Protein AF-A0A2S9GQP8-F1 (afdb_monomer_lite)

Radius of gyration: 15.89 Å; chains: 1; bounding box: 31×16×53 Å

Secondary structure (DSSP, 8-state):
---S--SS-HHHHHHHHH---TTSTHHHHHHHHHHHHHTT--EEE-SSEEEE-STT--EEE---SS----

Sequence (70 aa):
KGLAARITTDEDIEAAVNTPPQTTRAKLRGEFISAAQEAGRDFTVDWVHLKLNDQAQRTVLCKDPFRSVD

Structure (mmCIF, N/CA/C/O backbone):
data_AF-A0A2S9GQP8-F1
#
_entry.id   AF-A0A2S9GQP8-F1
#
loop_
_atom_site.group_PDB
_atom_site.id
_atom_site.type_symbol
_atom_site.label_atom_id
_atom_site.label_alt_id
_atom_site.label_comp_id
_atom_site.label_asym_id
_atom_site.label_entity_id
_atom_site.label_seq_id
_atom_site.pdbx_PDB_ins_code
_atom_site.Cartn_x
_atom_site.Cartn_y
_atom_site.Cartn_z
_atom_site.occupancy
_atom_site.B_iso_or_equiv
_atom_site.auth_seq_id
_atom_site.auth_comp_id
_atom_site.auth_asym_id
_atom_site.auth_atom_id
_atom_site.pdbx_PDB_model_num
ATOM 1 N N . LYS A 1 1 ? -5.581 2.905 30.904 1.00 64.94 1 LYS A N 1
ATOM 2 C CA . LYS A 1 1 ? -7.012 2.588 31.145 1.00 64.94 1 LYS A CA 1
ATOM 3 C C . LYS A 1 1 ? -7.689 2.360 29.792 1.00 64.94 1 LYS A C 1
ATOM 5 O O . LYS A 1 1 ? -7.548 3.225 28.940 1.00 64.94 1 LYS A O 1
ATOM 10 N N . GLY A 1 2 ? -8.388 1.235 29.601 1.00 83.00 2 GLY A N 1
ATOM 11 C CA . GLY A 1 2 ? -9.174 0.907 28.397 1.00 83.00 2 GLY A CA 1
ATOM 12 C C . GLY A 1 2 ? -10.558 1.557 28.411 1.00 83.00 2 GLY A C 1
ATOM 13 O O . GLY A 1 2 ? -11.566 0.869 28.476 1.00 83.00 2 GLY A O 1
ATOM 14 N N . LEU A 1 3 ? -10.595 2.891 28.447 1.00 91.44 3 LEU A N 1
ATOM 15 C CA . LEU A 1 3 ? -11.845 3.664 28.546 1.00 91.44 3 LEU A CA 1
ATOM 16 C C . LEU A 1 3 ? -12.559 3.829 27.197 1.00 91.44 3 LEU A C 1
ATOM 18 O O . LEU A 1 3 ? -13.697 4.284 27.166 1.00 91.44 3 LEU A O 1
ATOM 22 N N . ALA A 1 4 ? -11.891 3.470 26.100 1.00 93.62 4 ALA A N 1
ATOM 23 C CA . ALA A 1 4 ? -12.461 3.433 24.764 1.00 93.62 4 ALA A CA 1
ATOM 24 C C . ALA A 1 4 ? -12.673 1.978 24.337 1.00 93.62 4 ALA A C 1
ATOM 26 O O . ALA A 1 4 ? -11.803 1.129 24.549 1.00 93.62 4 ALA A O 1
ATOM 27 N N . ALA A 1 5 ? -13.823 1.705 23.722 1.00 94.75 5 ALA A N 1
ATOM 28 C CA . ALA A 1 5 ? -14.084 0.422 23.089 1.00 94.75 5 ALA A CA 1
ATOM 29 C C . ALA A 1 5 ? -13.124 0.215 21.907 1.00 94.75 5 ALA A C 1
ATOM 31 O O . ALA A 1 5 ? -12.848 1.146 21.147 1.00 94.75 5 ALA A O 1
ATOM 32 N N . ARG A 1 6 ? -12.623 -1.013 21.752 1.00 96.50 6 ARG A N 1
ATOM 33 C CA . ARG A 1 6 ? -11.763 -1.400 20.630 1.00 96.50 6 ARG A CA 1
ATOM 34 C C . ARG A 1 6 ? -12.601 -1.994 19.504 1.00 96.50 6 ARG A C 1
ATOM 36 O O . ARG A 1 6 ? -13.518 -2.764 19.765 1.00 96.50 6 ARG A O 1
ATOM 43 N N . ILE A 1 7 ? -12.240 -1.662 18.267 1.00 97.12 7 ILE A N 1
ATOM 44 C CA . ILE A 1 7 ? -12.842 -2.224 17.044 1.00 97.12 7 ILE A CA 1
ATOM 45 C C . ILE A 1 7 ? -11.923 -3.225 16.331 1.00 97.12 7 ILE A C 1
ATOM 47 O O . ILE A 1 7 ? -12.348 -3.872 15.384 1.00 97.12 7 ILE A O 1
ATOM 51 N N . THR A 1 8 ? -10.664 -3.318 16.767 1.00 97.31 8 THR A N 1
ATOM 52 C CA . THR A 1 8 ? -9.623 -4.172 16.185 1.00 97.31 8 THR A CA 1
ATOM 53 C C . THR A 1 8 ? -8.592 -4.567 17.250 1.00 97.31 8 THR A C 1
ATOM 55 O O . THR A 1 8 ? -8.578 -4.000 18.357 1.00 97.31 8 THR A O 1
ATOM 58 N N . THR A 1 9 ? -7.731 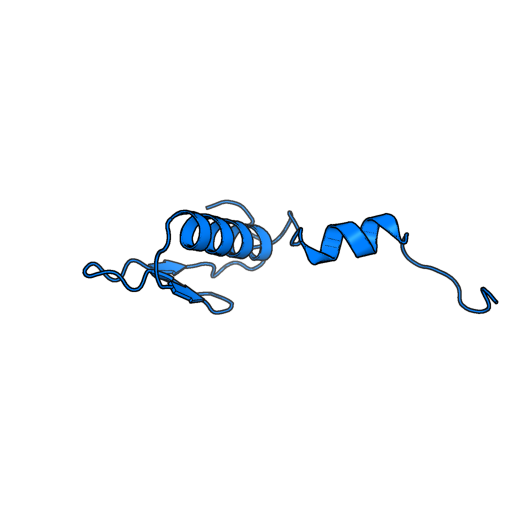-5.521 16.911 1.00 97.62 9 THR A N 1
ATOM 59 C CA . THR A 1 9 ? -6.654 -6.055 17.756 1.00 97.62 9 THR A CA 1
ATOM 60 C C . THR A 1 9 ? -5.334 -5.299 17.546 1.00 97.62 9 THR A C 1
ATOM 62 O O . THR A 1 9 ? -5.228 -4.498 16.617 1.00 97.62 9 THR A O 1
ATOM 65 N N . ASP A 1 10 ? -4.358 -5.462 18.445 1.00 97.50 10 ASP A N 1
ATOM 66 C CA . ASP A 1 10 ? -3.034 -4.834 18.266 1.00 97.50 10 ASP A CA 1
ATOM 67 C C . ASP A 1 10 ? -2.247 -5.567 17.175 1.00 97.50 10 ASP A C 1
ATOM 69 O O . ASP A 1 10 ? -1.539 -4.944 16.390 1.00 97.50 10 ASP A O 1
ATOM 73 N N . GLU A 1 11 ? -2.468 -6.874 17.071 1.00 98.06 11 GLU A N 1
ATOM 74 C 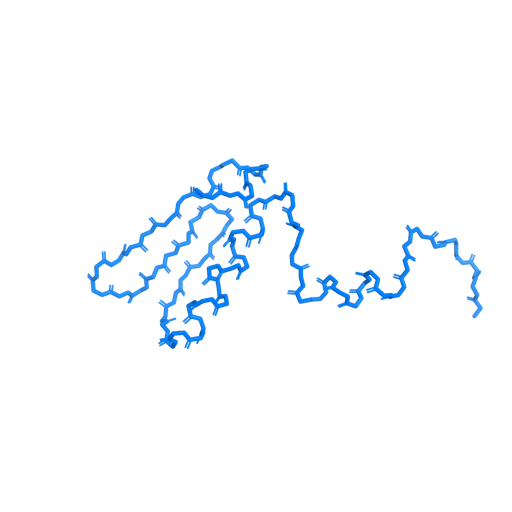CA . GLU A 1 11 ? -1.903 -7.767 16.070 1.00 98.06 11 GLU A CA 1
ATOM 75 C C . GLU A 1 11 ? -2.331 -7.365 14.650 1.00 98.06 11 GLU A C 1
ATOM 77 O O . GLU A 1 11 ? -1.491 -7.265 13.754 1.00 98.06 11 GLU A O 1
ATOM 82 N N . ASP A 1 12 ? -3.618 -7.059 14.440 1.00 97.81 12 ASP A N 1
ATOM 83 C CA . ASP A 1 12 ? -4.121 -6.583 13.143 1.00 97.81 12 ASP A CA 1
ATOM 84 C C . ASP A 1 12 ? -3.505 -5.228 12.758 1.00 97.81 12 ASP A C 1
ATOM 86 O O . ASP A 1 12 ? -3.223 -4.974 11.585 1.00 97.81 12 ASP A O 1
ATOM 90 N N . ILE A 1 13 ? -3.282 -4.351 13.744 1.00 98.00 13 ILE A N 1
ATOM 91 C CA . ILE A 1 13 ? -2.637 -3.049 13.530 1.00 98.00 13 ILE A CA 1
ATOM 92 C C . ILE A 1 13 ? -1.170 -3.248 13.138 1.00 98.00 13 ILE A C 1
ATOM 94 O O . ILE A 1 13 ? -0.714 -2.633 12.174 1.00 98.00 13 ILE A O 1
ATOM 98 N N . GLU A 1 14 ? -0.442 -4.110 13.851 1.00 98.19 14 GLU A N 1
ATOM 99 C CA . GLU A 1 14 ? 0.965 -4.408 13.578 1.00 98.19 14 GLU A CA 1
ATOM 100 C C . GLU A 1 14 ? 1.147 -5.029 12.186 1.00 98.19 14 GLU A C 1
ATOM 102 O O . GLU A 1 14 ? 2.003 -4.589 11.413 1.00 98.19 14 GLU A O 1
ATOM 107 N N . ALA A 1 15 ? 0.287 -5.978 11.808 1.00 97.44 15 ALA A N 1
ATOM 108 C CA . ALA A 1 15 ? 0.301 -6.573 10.475 1.00 97.44 15 ALA A CA 1
ATOM 109 C C . ALA A 1 15 ? 0.053 -5.531 9.367 1.00 97.44 15 ALA A C 1
ATOM 111 O O . ALA A 1 15 ? 0.733 -5.550 8.334 1.00 97.44 15 ALA A O 1
ATOM 112 N N . ALA A 1 16 ? -0.877 -4.595 9.588 1.00 97.81 16 ALA A N 1
ATOM 113 C CA . ALA A 1 16 ? -1.251 -3.562 8.621 1.00 97.81 16 ALA A CA 1
ATOM 114 C C . ALA A 1 16 ? -0.151 -2.517 8.355 1.00 97.81 16 ALA A C 1
ATOM 116 O O . ALA A 1 16 ? -0.230 -1.805 7.352 1.00 97.81 16 ALA A O 1
ATOM 117 N N . VAL A 1 17 ? 0.888 -2.434 9.200 1.00 97.19 17 VAL A N 1
ATOM 118 C CA . VAL A 1 17 ? 2.063 -1.576 8.951 1.00 97.19 17 VAL A CA 1
ATOM 119 C C . VAL A 1 17 ? 2.783 -1.991 7.667 1.00 97.19 17 VAL A C 1
ATOM 121 O O . VAL A 1 17 ? 3.190 -1.135 6.884 1.00 97.19 17 VAL A O 1
ATOM 124 N N . ASN A 1 18 ? 2.920 -3.300 7.446 1.00 95.75 18 ASN A N 1
ATOM 125 C CA . ASN A 1 18 ? 3.702 -3.856 6.338 1.00 95.75 18 ASN A CA 1
ATOM 126 C C . ASN A 1 18 ? 2.836 -4.562 5.289 1.00 95.75 18 ASN A C 1
ATOM 128 O O . ASN A 1 18 ? 3.277 -4.769 4.161 1.00 95.75 18 ASN A O 1
ATOM 132 N N . THR A 1 19 ? 1.604 -4.930 5.645 1.00 96.19 19 THR A N 1
ATOM 133 C CA . THR A 1 19 ? 0.713 -5.704 4.780 1.00 96.19 19 THR A CA 1
ATOM 134 C C . THR A 1 19 ? -0.438 -4.828 4.293 1.00 96.19 19 THR A C 1
ATOM 136 O O . THR A 1 19 ? -1.309 -4.465 5.086 1.00 96.19 19 THR A O 1
ATOM 139 N N . PRO A 1 20 ? -0.501 -4.488 2.993 1.00 96.88 20 PRO A N 1
ATOM 140 C CA . PRO A 1 20 ? -1.624 -3.724 2.461 1.00 96.88 20 PRO A CA 1
ATOM 141 C C . PRO A 1 20 ? -2.924 -4.553 2.471 1.00 96.88 20 PRO A C 1
ATOM 143 O O . PRO A 1 20 ? -2.882 -5.783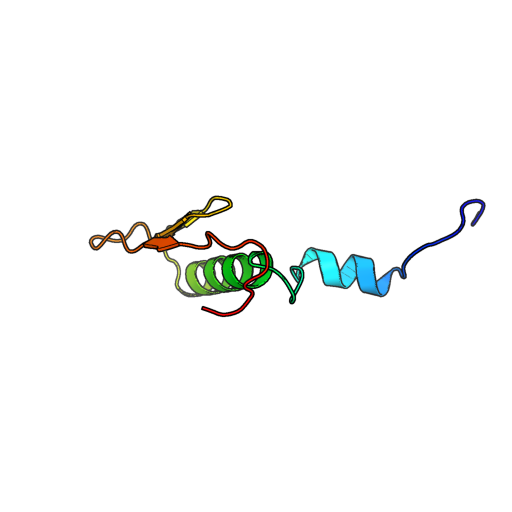 2.557 1.00 96.88 20 PRO A O 1
ATOM 146 N N . PRO A 1 21 ? -4.102 -3.925 2.309 1.00 97.25 21 PRO A N 1
ATOM 147 C CA . PRO A 1 21 ? -5.359 -4.653 2.163 1.00 97.25 21 PRO A CA 1
ATOM 148 C C . PRO A 1 21 ? -5.349 -5.588 0.946 1.00 97.25 21 PRO A C 1
ATOM 150 O O . PRO A 1 21 ? -5.226 -5.143 -0.197 1.00 97.25 21 PRO A O 1
ATOM 153 N N . GLN A 1 22 ? -5.549 -6.884 1.190 1.00 97.19 22 GLN A N 1
ATOM 154 C CA . GLN A 1 22 ? -5.433 -7.952 0.184 1.00 97.19 22 GLN A CA 1
ATOM 155 C C . GLN A 1 22 ? -6.611 -8.022 -0.808 1.00 97.19 22 GLN A C 1
ATOM 157 O O . GLN A 1 22 ? -6.587 -8.780 -1.777 1.00 97.19 22 GLN A O 1
ATOM 162 N N . THR A 1 23 ? -7.647 -7.220 -0.576 1.00 97.00 23 THR A N 1
ATOM 163 C CA . THR A 1 23 ? -8.914 -7.214 -1.323 1.00 97.00 23 THR A CA 1
ATOM 164 C C . THR A 1 23 ? -9.057 -6.022 -2.269 1.00 97.00 23 THR A C 1
ATOM 166 O O . THR A 1 23 ? -10.120 -5.818 -2.844 1.00 97.00 23 THR A O 1
ATOM 169 N N . THR A 1 24 ? -8.009 -5.210 -2.426 1.00 97.38 24 THR A N 1
ATOM 170 C CA . THR A 1 24 ? -8.027 -4.008 -3.275 1.00 97.38 24 THR A CA 1
ATOM 171 C C . THR A 1 24 ? -6.749 -3.907 -4.099 1.00 97.38 24 THR A C 1
ATOM 173 O O . THR A 1 24 ? -5.770 -4.610 -3.835 1.00 97.38 24 THR A O 1
ATOM 176 N N . ARG A 1 25 ? -6.700 -2.953 -5.033 1.00 97.00 25 ARG A N 1
ATOM 177 C CA . ARG A 1 25 ? -5.478 -2.632 -5.793 1.00 97.00 25 ARG A CA 1
ATOM 178 C C . ARG A 1 25 ? -4.274 -2.243 -4.927 1.00 97.00 25 ARG A C 1
ATOM 180 O O . ARG A 1 25 ? -3.148 -2.228 -5.414 1.00 97.00 25 ARG A O 1
ATOM 187 N N . ALA A 1 26 ? -4.487 -1.903 -3.651 1.00 97.31 26 ALA A N 1
ATOM 188 C CA . ALA A 1 26 ? -3.392 -1.619 -2.728 1.00 97.31 26 ALA A CA 1
ATOM 189 C C . ALA A 1 26 ? -2.447 -2.821 -2.580 1.00 97.31 26 ALA A C 1
ATOM 191 O O . ALA A 1 26 ? -1.251 -2.609 -2.397 1.00 97.31 26 ALA A O 1
ATOM 192 N N . LYS A 1 27 ? -2.969 -4.048 -2.732 1.00 96.75 27 LYS A N 1
ATOM 193 C CA . LYS A 1 27 ? -2.171 -5.272 -2.815 1.00 96.75 27 LYS A CA 1
ATOM 194 C C . LYS A 1 27 ? -1.181 -5.218 -3.980 1.00 96.75 27 LYS A C 1
ATOM 196 O O . LYS A 1 27 ? 0.020 -5.249 -3.741 1.00 96.75 27 LYS A O 1
ATOM 201 N N . LEU A 1 28 ? -1.684 -5.030 -5.204 1.00 95.94 28 LEU A N 1
ATOM 202 C CA . LEU A 1 28 ? -0.870 -4.950 -6.425 1.00 95.94 28 LEU A CA 1
ATOM 203 C C . LEU A 1 28 ? 0.195 -3.856 -6.336 1.00 95.94 28 LEU A C 1
ATOM 205 O O . LEU A 1 28 ? 1.345 -4.058 -6.713 1.00 95.94 28 LEU A O 1
ATOM 209 N N . ARG A 1 29 ? -0.173 -2.693 -5.788 1.00 97.00 29 ARG A N 1
ATOM 210 C CA . ARG A 1 29 ? 0.786 -1.611 -5.561 1.00 97.00 29 ARG A CA 1
ATOM 211 C C . ARG A 1 29 ? 1.872 -2.000 -4.558 1.00 97.00 29 ARG A C 1
ATOM 213 O O . ARG A 1 29 ? 3.029 -1.677 -4.798 1.00 97.00 29 ARG A O 1
ATOM 220 N N . GLY A 1 30 ? 1.514 -2.650 -3.451 1.00 96.62 30 GLY A N 1
ATOM 221 C CA . GLY A 1 30 ? 2.485 -3.131 -2.467 1.00 96.62 30 GLY A CA 1
ATOM 222 C C . GLY A 1 30 ? 3.457 -4.138 -3.076 1.00 96.62 30 GLY A C 1
ATOM 223 O O . GLY A 1 30 ? 4.662 -3.933 -2.998 1.00 96.62 30 GLY A O 1
ATOM 224 N N . GLU A 1 31 ? 2.935 -5.152 -3.770 1.00 96.12 31 GLU A N 1
ATOM 225 C CA . GLU A 1 31 ? 3.735 -6.176 -4.457 1.00 96.12 31 GLU A CA 1
ATOM 226 C C . GLU A 1 31 ? 4.686 -5.561 -5.495 1.00 96.12 31 GLU A C 1
ATOM 228 O O . GLU A 1 31 ? 5.861 -5.921 -5.547 1.00 96.12 31 GLU A O 1
ATOM 233 N N . PHE A 1 32 ? 4.216 -4.578 -6.272 1.00 95.81 32 PHE A N 1
ATOM 234 C CA . PHE A 1 32 ? 5.054 -3.845 -7.220 1.00 95.81 32 PHE A CA 1
ATOM 235 C C . PHE A 1 32 ? 6.201 -3.095 -6.528 1.00 95.81 32 PHE A C 1
ATOM 237 O O . PHE A 1 32 ? 7.344 -3.185 -6.974 1.00 95.81 32 PHE A O 1
ATOM 244 N N . ILE A 1 33 ? 5.907 -2.352 -5.453 1.00 96.00 33 ILE A N 1
ATOM 245 C CA . ILE A 1 33 ? 6.914 -1.588 -4.701 1.00 96.00 33 ILE A CA 1
ATOM 246 C C . ILE A 1 33 ? 7.962 -2.539 -4.118 1.00 96.00 33 ILE A C 1
ATOM 248 O O . ILE A 1 33 ? 9.153 -2.309 -4.319 1.00 96.00 33 ILE A O 1
ATOM 252 N N . SER A 1 34 ? 7.530 -3.616 -3.455 1.00 96.50 34 SER A N 1
ATOM 253 C CA . SER A 1 34 ? 8.427 -4.617 -2.870 1.00 96.50 34 SER A CA 1
ATOM 254 C C . SER A 1 34 ? 9.330 -5.247 -3.929 1.00 96.50 34 SER A C 1
ATOM 256 O O . SER A 1 34 ? 10.550 -5.210 -3.788 1.00 96.50 34 SER A O 1
ATOM 258 N N . ALA A 1 35 ? 8.764 -5.719 -5.044 1.00 95.69 35 ALA A N 1
ATOM 259 C CA . ALA A 1 35 ? 9.541 -6.328 -6.120 1.00 95.69 35 ALA A CA 1
ATOM 260 C C . ALA A 1 35 ? 10.532 -5.343 -6.769 1.00 95.69 35 ALA A C 1
ATOM 262 O O . ALA A 1 35 ? 11.660 -5.713 -7.096 1.00 95.69 35 ALA A O 1
ATOM 263 N N . ALA A 1 36 ? 10.143 -4.076 -6.953 1.00 95.12 36 ALA A N 1
ATOM 264 C CA . ALA A 1 36 ? 11.028 -3.058 -7.515 1.00 95.12 36 ALA A CA 1
ATOM 265 C C . ALA A 1 36 ? 12.187 -2.708 -6.564 1.00 95.12 36 ALA A C 1
ATOM 267 O O . ALA A 1 36 ? 13.322 -2.560 -7.021 1.00 95.12 36 ALA A O 1
ATOM 268 N N . GLN A 1 37 ? 11.919 -2.628 -5.255 1.00 95.88 37 GLN A N 1
ATOM 269 C CA . GLN A 1 37 ? 12.941 -2.425 -4.225 1.00 95.88 37 GLN A CA 1
ATOM 270 C C . GLN A 1 37 ? 13.918 -3.604 -4.156 1.00 95.88 37 GLN A C 1
ATOM 272 O O . GLN A 1 37 ? 15.128 -3.385 -4.192 1.00 95.88 37 GLN A O 1
ATOM 277 N N . GLU A 1 38 ? 13.415 -4.841 -4.131 1.00 97.25 38 GLU A N 1
ATOM 278 C CA . GLU A 1 38 ? 14.234 -6.062 -4.156 1.00 97.25 38 GLU A CA 1
ATOM 279 C C . GLU A 1 38 ? 15.110 -6.141 -5.414 1.00 97.25 38 GLU A C 1
ATOM 281 O O . GLU A 1 38 ? 16.268 -6.553 -5.353 1.00 97.25 38 GLU A O 1
ATOM 286 N N . ALA A 1 39 ? 14.588 -5.685 -6.555 1.00 95.44 39 ALA A N 1
ATOM 287 C CA . ALA A 1 39 ? 15.320 -5.631 -7.816 1.00 95.44 39 ALA A CA 1
ATOM 288 C C . ALA A 1 39 ? 16.266 -4.418 -7.947 1.00 95.44 39 ALA A C 1
ATOM 290 O O . ALA A 1 39 ? 16.929 -4.286 -8.982 1.00 95.44 39 ALA A O 1
ATOM 291 N N . GLY A 1 40 ? 16.309 -3.516 -6.958 1.00 95.62 40 GLY A N 1
ATOM 292 C CA . GLY A 1 40 ? 17.118 -2.295 -6.993 1.00 95.62 40 GLY A CA 1
ATOM 293 C C . GLY A 1 40 ? 16.772 -1.375 -8.168 1.00 95.62 40 GLY A C 1
ATOM 294 O O . GLY A 1 40 ? 17.668 -0.806 -8.794 1.00 95.62 40 GLY A O 1
ATOM 295 N N . ARG A 1 41 ? 15.489 -1.290 -8.540 1.00 94.00 41 ARG A N 1
ATOM 296 C CA . ARG A 1 41 ? 15.016 -0.490 -9.677 1.00 94.00 41 ARG A CA 1
ATOM 297 C C . ARG A 1 41 ? 14.331 0.778 -9.206 1.00 94.00 41 ARG A C 1
ATOM 299 O O . ARG A 1 41 ? 13.480 0.731 -8.328 1.00 94.00 41 ARG A O 1
ATOM 306 N N . ASP A 1 42 ? 14.633 1.886 -9.873 1.00 94.81 42 ASP A N 1
ATOM 307 C CA . ASP A 1 42 ? 13.907 3.133 -9.666 1.00 94.81 42 ASP A CA 1
ATOM 308 C C . ASP A 1 42 ? 12.480 3.021 -10.206 1.00 94.81 42 ASP A C 1
ATOM 310 O O . ASP A 1 42 ? 12.239 2.503 -11.304 1.00 94.81 42 ASP A O 1
ATOM 314 N N . PHE A 1 43 ? 11.523 3.547 -9.447 1.00 96.06 43 PHE A N 1
ATOM 315 C CA . PHE A 1 43 ? 10.111 3.511 -9.803 1.00 96.06 43 PHE A CA 1
ATOM 316 C C . PHE A 1 43 ? 9.376 4.782 -9.386 1.00 96.06 43 PHE A C 1
ATOM 318 O O . PHE A 1 43 ? 9.837 5.580 -8.569 1.00 96.06 43 PHE A O 1
ATOM 325 N N . THR A 1 44 ? 8.193 4.974 -9.959 1.00 96.62 44 THR A N 1
ATOM 326 C CA . THR A 1 44 ? 7.253 6.027 -9.575 1.00 96.62 44 THR A CA 1
ATOM 327 C C . THR A 1 44 ? 5.855 5.437 -9.524 1.00 96.62 44 THR A C 1
ATOM 329 O O . THR A 1 44 ? 5.442 4.718 -10.433 1.00 96.62 44 THR A O 1
ATOM 332 N N . VAL A 1 45 ? 5.136 5.713 -8.440 1.00 96.81 45 VAL A N 1
ATOM 333 C CA . VAL A 1 45 ? 3.823 5.124 -8.169 1.00 96.81 45 VAL A CA 1
ATOM 334 C C . VAL A 1 45 ? 2.830 6.192 -7.735 1.00 96.81 45 VAL A C 1
ATOM 336 O O . VAL A 1 45 ? 3.155 7.067 -6.935 1.00 96.81 45 VAL A O 1
ATOM 339 N N . ASP A 1 46 ? 1.604 6.086 -8.234 1.00 95.56 46 ASP A N 1
ATOM 340 C CA . ASP A 1 46 ? 0.438 6.793 -7.710 1.00 95.56 46 ASP A CA 1
ATOM 341 C C . ASP A 1 46 ? -0.694 5.793 -7.372 1.00 95.56 46 ASP A C 1
ATOM 343 O O . ASP A 1 46 ? -0.446 4.625 -7.054 1.00 95.56 46 ASP A O 1
ATOM 347 N N . TRP A 1 47 ? -1.948 6.242 -7.322 1.00 94.06 47 TRP A N 1
ATOM 348 C CA . TRP A 1 47 ? -3.098 5.374 -7.040 1.00 94.06 47 TRP A CA 1
ATOM 349 C C . TRP A 1 47 ? -3.496 4.463 -8.212 1.00 94.06 47 TRP A C 1
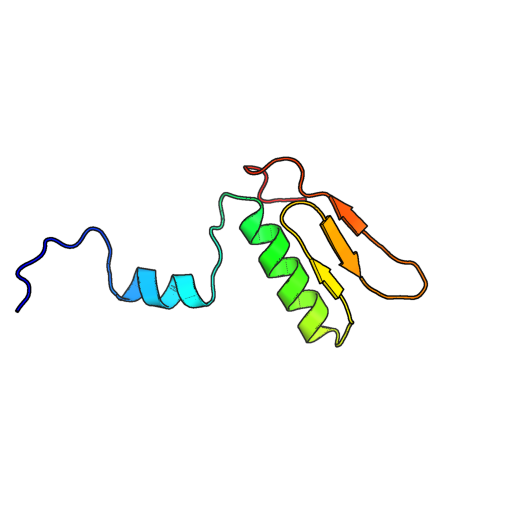ATOM 351 O O . TRP A 1 47 ? -4.142 3.444 -7.987 1.00 94.06 47 TRP A O 1
ATOM 361 N N . VAL A 1 48 ? -3.150 4.836 -9.442 1.00 95.31 48 VAL A N 1
ATOM 362 C CA . VAL A 1 48 ? -3.536 4.197 -10.706 1.00 95.31 48 VAL A CA 1
ATOM 363 C C . VAL A 1 48 ? -2.313 3.780 -11.529 1.00 95.31 48 VAL A C 1
ATOM 365 O O . VAL A 1 48 ? -2.379 2.748 -12.185 1.00 95.31 48 VAL A O 1
ATOM 368 N N . HIS A 1 49 ? -1.210 4.524 -11.509 1.00 95.69 49 HIS A N 1
ATOM 369 C CA . HIS A 1 49 ? -0.02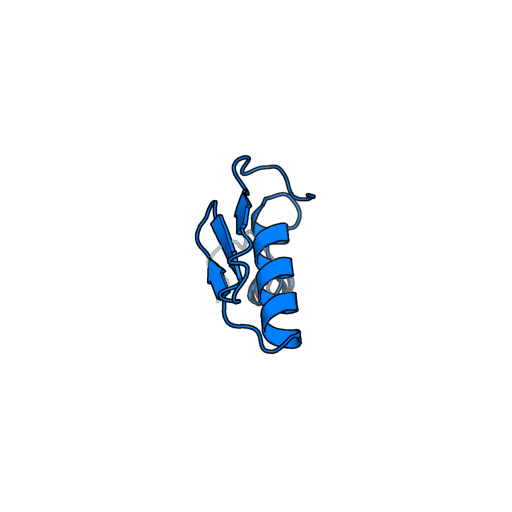5 4.260 -12.325 1.00 95.69 49 HIS A CA 1
ATOM 370 C C . HIS A 1 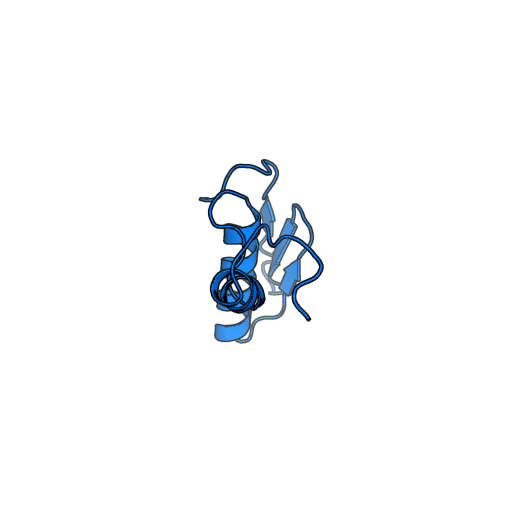49 ? 1.110 3.701 -11.478 1.00 95.69 49 HIS A C 1
ATOM 372 O O . HIS A 1 49 ? 1.545 4.335 -10.518 1.00 95.69 49 HIS A O 1
ATOM 378 N N . LEU A 1 50 ? 1.625 2.539 -11.875 1.00 96.00 50 LEU A N 1
ATOM 379 C CA . LEU A 1 50 ? 2.830 1.941 -11.308 1.00 96.00 50 LEU A CA 1
ATOM 380 C C . LEU A 1 50 ? 3.874 1.840 -12.416 1.00 96.00 50 LEU A C 1
ATOM 382 O O . LEU A 1 50 ? 3.662 1.129 -13.398 1.00 96.00 50 LEU A O 1
ATOM 386 N N . LYS A 1 51 ? 4.968 2.593 -12.308 1.00 95.94 51 LYS A N 1
ATOM 387 C CA . LYS A 1 51 ? 5.923 2.785 -13.402 1.00 95.94 51 LYS A CA 1
ATOM 388 C C . LYS A 1 51 ? 7.345 2.439 -12.982 1.00 95.94 51 LYS A C 1
ATOM 390 O O . LYS A 1 51 ? 7.816 2.926 -11.957 1.00 95.94 51 LYS A O 1
ATOM 395 N N . LEU A 1 52 ? 8.042 1.658 -13.808 1.00 95.44 52 LEU A N 1
ATOM 396 C CA . LEU A 1 52 ? 9.492 1.476 -13.719 1.00 95.44 52 LEU A CA 1
ATOM 397 C C . LEU A 1 52 ? 10.205 2.572 -14.513 1.00 95.44 52 LEU A C 1
ATOM 399 O O . LEU A 1 52 ? 9.871 2.837 -15.669 1.00 95.44 52 LEU A O 1
ATOM 403 N N . ASN A 1 53 ? 11.225 3.174 -13.909 1.00 91.88 53 ASN A N 1
ATOM 404 C CA . ASN A 1 53 ? 12.012 4.254 -14.503 1.00 91.88 53 ASN A CA 1
ATOM 405 C C . ASN A 1 53 ? 13.224 3.718 -15.287 1.00 91.88 53 ASN A C 1
ATOM 407 O O . ASN A 1 53 ? 14.307 4.294 -15.256 1.00 91.88 53 ASN A O 1
ATOM 411 N N . ASP A 1 54 ? 13.048 2.602 -15.997 1.00 84.38 54 ASP A N 1
ATOM 412 C CA . ASP A 1 54 ? 14.070 2.020 -16.871 1.00 84.38 54 ASP A CA 1
ATOM 413 C C . ASP A 1 54 ? 14.030 2.627 -18.287 1.00 84.38 54 ASP A C 1
ATOM 415 O O . ASP A 1 54 ? 13.181 3.460 -18.598 1.00 84.38 54 ASP A O 1
ATOM 419 N N . GLN A 1 55 ? 14.933 2.219 -19.184 1.00 76.06 55 GLN A N 1
ATOM 420 C CA . GLN A 1 55 ? 14.934 2.734 -20.564 1.00 76.06 55 GLN A CA 1
ATOM 421 C C . GLN A 1 55 ? 13.628 2.447 -21.326 1.00 76.06 55 GLN A C 1
ATOM 423 O O . GLN A 1 55 ? 13.283 3.194 -22.238 1.00 76.06 55 GLN A O 1
ATOM 428 N N . ALA A 1 56 ? 12.899 1.389 -20.958 1.00 78.62 56 ALA A N 1
ATOM 429 C CA . ALA A 1 56 ? 11.658 0.985 -21.610 1.00 78.62 56 ALA A CA 1
ATOM 430 C C . ALA A 1 56 ? 10.407 1.662 -21.013 1.00 78.62 56 ALA A C 1
ATOM 432 O O . ALA A 1 56 ? 9.336 1.567 -21.608 1.00 78.62 56 ALA A O 1
ATOM 433 N N . GLN A 1 57 ? 10.526 2.341 -19.864 1.00 75.62 57 GLN A N 1
ATOM 434 C CA . GLN A 1 57 ? 9.471 3.119 -19.199 1.00 75.62 57 GLN A CA 1
ATOM 435 C C . GLN A 1 57 ? 8.147 2.339 -19.042 1.00 75.62 57 GLN A C 1
ATOM 437 O O . GLN A 1 57 ? 7.058 2.836 -19.347 1.00 75.62 57 GLN A O 1
ATOM 442 N N . ARG A 1 58 ? 8.231 1.092 -18.567 1.00 86.50 58 ARG A N 1
ATOM 443 C CA . ARG A 1 58 ? 7.075 0.187 -18.421 1.00 86.50 58 ARG A CA 1
ATOM 444 C C . ARG A 1 58 ? 6.108 0.676 -17.340 1.00 86.50 58 ARG A C 1
ATOM 446 O O . ARG A 1 58 ? 6.536 1.011 -16.238 1.00 86.50 58 ARG A O 1
ATOM 453 N N . THR A 1 59 ? 4.809 0.686 -17.652 1.00 91.62 59 THR A N 1
ATOM 454 C CA . THR A 1 59 ? 3.740 1.162 -16.754 1.00 91.62 59 THR A CA 1
ATOM 455 C C . THR A 1 59 ? 2.609 0.137 -16.646 1.00 91.62 59 THR A C 1
ATOM 457 O O . THR A 1 59 ? 2.125 -0.351 -17.665 1.00 91.62 59 THR A O 1
ATOM 460 N N . VAL A 1 60 ? 2.159 -0.135 -15.420 1.00 91.75 60 VAL A N 1
ATOM 461 C CA . VAL A 1 60 ? 0.967 -0.930 -15.083 1.00 91.75 60 VAL A CA 1
ATOM 462 C C . VAL A 1 60 ? -0.158 0.008 -14.630 1.00 91.75 60 VAL A C 1
ATOM 464 O O . VAL A 1 60 ? 0.097 1.004 -13.946 1.00 91.75 60 VAL A O 1
ATOM 467 N N . LEU A 1 61 ? -1.405 -0.295 -15.016 1.00 93.62 61 LEU A N 1
ATOM 468 C CA . LEU A 1 61 ? -2.587 0.537 -14.754 1.00 93.62 61 LEU A CA 1
ATOM 469 C C . LEU A 1 61 ? -3.586 -0.145 -13.806 1.00 93.62 61 LEU A C 1
ATOM 471 O O . LEU A 1 61 ? -4.342 -1.023 -14.206 1.00 93.62 61 LEU A O 1
ATOM 475 N N . CYS A 1 62 ? -3.690 0.357 -12.580 1.00 93.50 62 CYS A N 1
ATOM 476 C CA . CYS A 1 62 ? -4.633 -0.084 -11.549 1.00 93.50 62 CYS A CA 1
ATOM 477 C C . CYS A 1 62 ? -5.905 0.789 -11.520 1.00 93.50 62 CYS A C 1
ATOM 479 O O . CYS A 1 62 ? -6.171 1.510 -10.550 1.00 93.50 62 CYS A O 1
ATOM 481 N N . LYS A 1 63 ? -6.687 0.774 -12.609 1.00 93.56 63 LYS A N 1
ATOM 482 C CA . LYS A 1 63 ? -7.895 1.620 -12.739 1.00 93.56 63 LYS A CA 1
ATOM 483 C C . LYS A 1 63 ? -9.030 1.201 -11.806 1.00 93.56 63 LYS A C 1
ATOM 485 O O . LYS A 1 63 ? -9.695 2.066 -11.243 1.00 93.56 63 LYS A O 1
ATOM 490 N N . ASP A 1 64 ? -9.240 -0.103 -11.650 1.00 94.56 64 ASP A N 1
ATOM 491 C CA . ASP A 1 64 ? -10.273 -0.648 -10.773 1.00 94.56 64 ASP A CA 1
ATOM 492 C C . ASP A 1 64 ? -9.757 -0.691 -9.321 1.00 94.56 64 ASP A C 1
ATOM 494 O O . ASP A 1 64 ? -8.755 -1.359 -9.055 1.00 94.56 64 ASP A O 1
ATOM 498 N N . PRO A 1 65 ? -10.390 0.017 -8.367 1.00 94.25 65 PRO A N 1
ATOM 499 C CA . PRO A 1 65 ? -9.955 0.006 -6.974 1.00 94.25 65 PRO A CA 1
ATOM 500 C C . PRO A 1 65 ? -10.139 -1.353 -6.277 1.00 94.25 65 PRO A C 1
ATOM 502 O O . PRO A 1 65 ? -9.421 -1.623 -5.311 1.00 94.25 65 PRO A O 1
ATOM 505 N N . PHE A 1 66 ? -11.052 -2.203 -6.751 1.00 95.06 66 PHE A N 1
ATOM 506 C CA . PHE A 1 66 ? -11.395 -3.488 -6.130 1.00 95.06 66 PHE A CA 1
ATOM 507 C C . PHE A 1 66 ? -10.648 -4.675 -6.735 1.00 95.06 66 PHE A C 1
ATOM 509 O O . PHE A 1 66 ? -10.620 -5.755 -6.149 1.00 95.06 66 PHE A O 1
ATOM 516 N N . ARG A 1 67 ? -9.998 -4.486 -7.884 1.00 92.12 67 ARG A N 1
ATOM 517 C CA . ARG A 1 67 ? -9.157 -5.520 -8.480 1.00 92.12 67 ARG A CA 1
ATOM 518 C C . ARG A 1 67 ? -7.850 -5.645 -7.696 1.00 92.12 67 ARG A C 1
ATOM 520 O O . ARG A 1 67 ? -7.054 -4.712 -7.655 1.00 92.12 67 ARG A O 1
ATOM 527 N N . SER A 1 68 ? -7.634 -6.802 -7.076 1.00 88.25 68 SER A N 1
ATOM 528 C CA . SER A 1 68 ? -6.431 -7.118 -6.289 1.00 88.25 68 SER A CA 1
ATOM 529 C C . SER A 1 68 ? -5.491 -8.127 -6.961 1.00 88.25 68 SER A C 1
ATOM 531 O O . SER A 1 68 ? -4.523 -8.569 -6.347 1.00 88.25 68 SER A O 1
ATOM 533 N N . VAL A 1 69 ? -5.774 -8.489 -8.214 1.00 83.56 69 VAL A N 1
ATOM 534 C CA . VAL A 1 69 ? -4.979 -9.392 -9.061 1.00 83.56 69 VAL A CA 1
ATOM 535 C C . VAL A 1 69 ? -4.879 -8.790 -10.465 1.00 83.56 69 VAL A C 1
ATOM 537 O O . VAL A 1 69 ? -5.883 -8.273 -10.959 1.00 83.56 69 VAL A O 1
ATOM 540 N N . ASP A 1 70 ? -3.700 -8.806 -11.087 1.00 69.75 70 ASP A N 1
ATOM 541 C CA . ASP A 1 70 ? -3.482 -8.312 -12.460 1.00 69.75 70 ASP A CA 1
ATOM 542 C C . ASP A 1 70 ? -3.686 -9.432 -13.486 1.00 69.75 70 ASP A C 1
ATOM 544 O O . ASP A 1 70 ? -3.202 -10.561 -13.250 1.00 69.75 70 ASP A O 1
#

pLDDT: mean 93.39, std 6.63, range [64.94, 98.19]

Foldseek 3Di:
DPPDDDPDDVVVVVCCVLAPPQQWCSLVVSVLVVVCVVVVFDWDDDQFWTWTPDPVTDIDGRPGGRDNDD